Protein AF-A0A967KGU1-F1 (afdb_monomer_lite)

pLDDT: mean 85.43, std 9.26, range [49.72, 93.81]

Radius of gyration: 13.58 Å; chains: 1; bounding box: 34×28×35 Å

Foldseek 3Di:
DDQDQPCPLPHGCVQAPCSHEDPDQAAADPNQTLVHGFDQDPNRYTPNRQLVVLVVPDPDLVSSLVSLLVSLVVCCVVVVDPPSSSVSSSCNSNVD

Structure (mmCIF, N/CA/C/O backbone):
data_AF-A0A967KGU1-F1
#
_entry.id   AF-A0A967KGU1-F1
#
loop_
_atom_site.group_PDB
_atom_site.id
_atom_site.type_symbol
_atom_site.label_atom_id
_atom_site.label_alt_id
_atom_site.label_comp_id
_atom_site.label_asym_id
_atom_site.label_entity_id
_atom_site.label_seq_id
_atom_site.pdbx_PDB_ins_code
_atom_site.Cartn_x
_atom_site.Cartn_y
_atom_site.Cartn_z
_atom_site.occupancy
_atom_site.B_iso_or_equiv
_atom_site.auth_seq_id
_atom_site.auth_comp_id
_atom_site.auth_asym_id
_atom_site.auth_atom_id
_atom_site.pdbx_PDB_model_num
ATOM 1 N N . MET A 1 1 ? 21.395 0.344 -22.967 1.00 49.72 1 MET A N 1
ATOM 2 C CA . MET A 1 1 ? 20.220 -0.072 -22.188 1.00 49.72 1 MET A CA 1
ATOM 3 C C . MET A 1 1 ? 20.713 -1.129 -21.226 1.00 49.72 1 MET A C 1
ATOM 5 O O . MET A 1 1 ? 21.090 -2.203 -21.677 1.00 49.72 1 MET A O 1
ATOM 9 N N . THR A 1 2 ? 20.917 -0.770 -19.967 1.00 55.38 2 THR A N 1
ATOM 10 C CA . THR A 1 2 ? 21.368 -1.709 -18.936 1.00 55.38 2 THR A CA 1
ATOM 11 C C . THR A 1 2 ? 20.149 -2.494 -18.472 1.00 55.38 2 THR A C 1
ATOM 13 O O . THR A 1 2 ? 19.154 -1.889 -18.098 1.00 55.38 2 THR A O 1
ATOM 16 N N . MET A 1 3 ? 20.211 -3.824 -18.562 1.00 65.25 3 MET A N 1
ATOM 17 C CA . MET A 1 3 ? 19.274 -4.726 -17.886 1.00 65.25 3 MET A CA 1
ATOM 18 C C . MET A 1 3 ? 19.645 -4.711 -16.404 1.00 65.25 3 MET A C 1
ATOM 20 O O . MET A 1 3 ? 20.425 -5.545 -15.947 1.00 65.25 3 MET A O 1
ATOM 24 N N . GLN A 1 4 ? 19.231 -3.649 -15.724 1.00 76.94 4 GLN A N 1
ATOM 25 C CA . GLN A 1 4 ? 19.421 -3.462 -14.298 1.00 76.94 4 GLN A CA 1
ATOM 26 C C . GLN A 1 4 ? 18.075 -3.714 -13.626 1.00 76.94 4 GLN A C 1
ATOM 28 O O . GLN A 1 4 ? 17.043 -3.403 -14.206 1.00 76.94 4 GLN A O 1
ATOM 33 N N . ASP A 1 5 ? 18.133 -4.380 -12.488 1.00 72.94 5 ASP A N 1
ATOM 34 C CA . ASP A 1 5 ? 17.029 -4.670 -11.581 1.00 72.94 5 ASP A CA 1
ATOM 35 C C . ASP A 1 5 ? 17.528 -4.102 -10.246 1.00 72.94 5 ASP A C 1
ATOM 37 O O . ASP A 1 5 ? 18.462 -4.641 -9.633 1.00 72.94 5 ASP A O 1
ATOM 41 N N . THR A 1 6 ? 17.105 -2.873 -9.952 1.00 78.31 6 THR A N 1
ATOM 42 C CA . THR A 1 6 ? 17.702 -2.024 -8.914 1.00 78.31 6 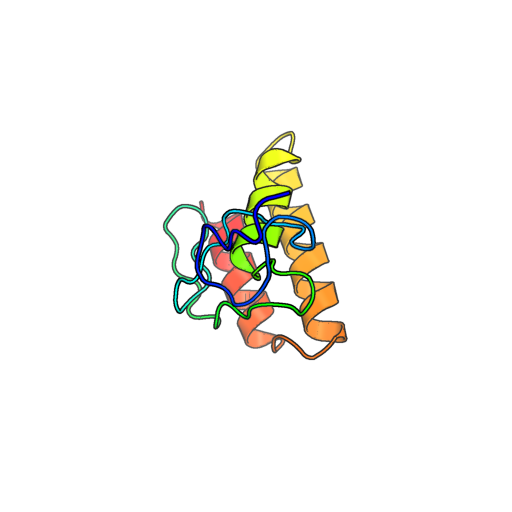THR A CA 1
ATOM 43 C C . THR A 1 6 ? 17.271 -2.441 -7.510 1.00 78.31 6 THR A C 1
ATOM 45 O O . THR A 1 6 ? 18.054 -2.280 -6.567 1.00 78.31 6 THR A O 1
ATOM 48 N N . ASP A 1 7 ? 16.081 -3.008 -7.362 1.00 73.38 7 ASP A N 1
ATOM 49 C CA . ASP A 1 7 ? 15.501 -3.439 -6.090 1.00 73.38 7 ASP A CA 1
ATOM 50 C C . ASP A 1 7 ? 15.431 -4.970 -5.926 1.00 73.38 7 ASP A C 1
ATOM 52 O O . ASP A 1 7 ? 15.166 -5.451 -4.821 1.00 73.38 7 ASP A O 1
ATOM 56 N N . CYS A 1 8 ? 15.818 -5.729 -6.958 1.00 77.69 8 CYS A N 1
ATOM 57 C CA . CYS A 1 8 ? 15.851 -7.191 -6.984 1.00 77.69 8 CYS A CA 1
ATOM 58 C C . CYS A 1 8 ? 14.469 -7.828 -6.784 1.00 77.69 8 CYS A C 1
ATOM 60 O O . CYS A 1 8 ? 14.360 -8.882 -6.141 1.00 77.69 8 CYS A O 1
ATOM 62 N N . ASP A 1 9 ? 13.427 -7.207 -7.331 1.00 71.12 9 ASP A N 1
ATOM 63 C CA . ASP A 1 9 ? 12.053 -7.705 -7.284 1.00 71.12 9 ASP A CA 1
ATOM 64 C C . ASP A 1 9 ? 11.766 -8.788 -8.354 1.00 71.12 9 ASP A C 1
ATOM 66 O O . ASP A 1 9 ? 10.807 -9.561 -8.244 1.00 71.12 9 ASP A O 1
ATOM 70 N N . GLY A 1 10 ? 12.661 -8.924 -9.340 1.00 73.31 10 GLY A N 1
ATOM 71 C CA . GLY A 1 10 ? 12.566 -9.877 -10.444 1.00 73.31 10 GLY A CA 1
ATOM 72 C C . GLY A 1 10 ? 12.095 -9.279 -11.773 1.00 73.31 10 GLY A C 1
ATOM 73 O O . GLY A 1 10 ? 11.953 -10.040 -12.740 1.00 73.31 10 GLY A O 1
ATOM 74 N N . TYR A 1 11 ? 11.897 -7.962 -11.845 1.00 73.75 11 TYR A N 1
ATOM 75 C CA . TYR A 1 11 ? 11.647 -7.187 -13.054 1.00 73.75 11 TYR A CA 1
ATOM 76 C C . TYR A 1 11 ? 12.850 -6.287 -13.363 1.00 73.75 11 TYR A C 1
ATOM 78 O O . TYR A 1 11 ? 13.590 -5.846 -12.496 1.00 73.75 11 TYR A O 1
ATOM 86 N N . PHE A 1 12 ? 13.120 -6.056 -14.648 1.00 76.75 12 PHE A N 1
ATOM 87 C CA . PHE A 1 12 ? 14.157 -5.093 -15.019 1.00 76.75 12 PHE A CA 1
ATOM 88 C C . PHE A 1 12 ? 13.579 -3.680 -14.946 1.00 76.75 12 PHE A C 1
ATOM 90 O O . PHE A 1 12 ? 12.486 -3.467 -15.458 1.00 76.75 12 PHE A O 1
ATOM 97 N N . ASP A 1 13 ? 14.371 -2.705 -14.493 1.00 73.94 13 ASP A N 1
ATOM 98 C CA . ASP 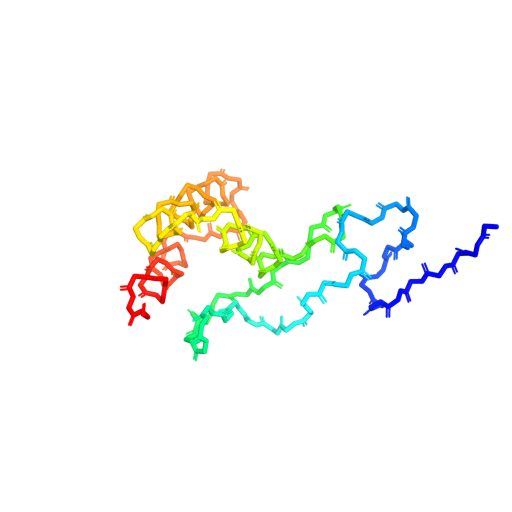A 1 13 ? 14.015 -1.280 -14.347 1.00 73.94 13 ASP A CA 1
ATOM 99 C C . ASP A 1 13 ? 13.363 -0.660 -15.604 1.00 73.94 13 ASP A C 1
ATOM 101 O O . ASP A 1 13 ? 12.740 0.395 -15.551 1.00 73.94 13 ASP A O 1
ATOM 105 N N . ILE A 1 14 ? 13.576 -1.258 -16.782 1.00 72.56 14 ILE A N 1
ATOM 106 C CA . ILE A 1 14 ? 13.026 -0.783 -18.060 1.00 72.56 14 ILE A CA 1
ATOM 107 C C . ILE A 1 14 ? 11.564 -1.191 -18.286 1.00 72.56 14 ILE A C 1
ATOM 109 O O . ILE A 1 14 ? 10.885 -0.550 -19.087 1.00 72.56 14 ILE A O 1
ATOM 113 N N . ASP A 1 15 ? 11.131 -2.263 -17.625 1.00 70.00 15 ASP A N 1
ATOM 114 C CA . ASP A 1 15 ? 9.804 -2.879 -17.708 1.00 70.00 15 ASP A CA 1
ATOM 115 C C . ASP A 1 15 ? 9.068 -2.809 -16.351 1.00 70.00 15 ASP A C 1
ATOM 117 O O . ASP A 1 15 ? 7.952 -3.312 -16.237 1.00 70.00 15 ASP A O 1
ATOM 121 N N . ASP A 1 16 ? 9.690 -2.189 -15.345 1.00 69.88 16 ASP A N 1
ATOM 122 C CA . ASP A 1 16 ? 9.185 -2.035 -13.985 1.00 69.88 16 ASP A CA 1
ATOM 123 C C . ASP A 1 16 ? 8.522 -0.659 -13.799 1.00 69.88 16 ASP A C 1
ATOM 125 O O . ASP A 1 16 ? 9.131 0.396 -14.017 1.00 69.88 16 ASP A O 1
ATOM 129 N N . GLU A 1 17 ? 7.244 -0.667 -13.415 1.00 76.56 17 GLU A N 1
ATOM 130 C CA . GLU A 1 17 ? 6.496 0.558 -13.123 1.00 76.56 17 GLU A CA 1
ATOM 131 C C . GLU A 1 17 ? 6.930 1.198 -11.790 1.00 76.56 17 GLU A C 1
ATOM 133 O O . GLU A 1 17 ? 6.766 2.408 -11.609 1.00 76.56 17 GLU A O 1
ATOM 138 N N . CYS A 1 18 ? 7.545 0.417 -10.898 1.00 79.44 18 CYS A N 1
ATOM 139 C CA . CYS A 1 18 ? 8.051 0.817 -9.594 1.00 79.44 18 CYS A CA 1
ATOM 140 C C . CYS A 1 18 ? 9.528 0.424 -9.414 1.00 79.44 18 CYS A C 1
ATOM 142 O O . CYS A 1 18 ? 9.845 -0.349 -8.525 1.00 79.44 18 CYS A O 1
ATOM 144 N N . ALA A 1 19 ? 10.437 1.081 -10.154 1.00 66.88 19 ALA A N 1
ATOM 145 C CA . ALA A 1 19 ? 11.900 0.846 -10.160 1.00 66.88 19 ALA A CA 1
ATOM 146 C C . ALA A 1 19 ? 12.623 0.767 -8.789 1.00 66.88 19 ALA A C 1
ATOM 148 O O . ALA A 1 19 ? 13.825 0.494 -8.734 1.00 66.88 19 ALA A O 1
ATOM 149 N N . VAL A 1 20 ? 11.941 1.134 -7.698 1.00 75.19 20 VAL A N 1
ATOM 150 C CA . VAL A 1 20 ? 12.343 0.853 -6.317 1.00 75.19 20 VAL A CA 1
ATOM 151 C C . VAL A 1 20 ? 11.087 0.536 -5.502 1.00 75.19 20 VAL A C 1
ATOM 153 O O . VAL A 1 20 ? 10.483 1.436 -4.912 1.00 75.19 20 VAL A O 1
ATOM 156 N N . SER A 1 21 ? 10.718 -0.733 -5.467 1.00 79.00 21 SER A N 1
ATOM 157 C CA . SER A 1 21 ? 9.580 -1.272 -4.737 1.00 79.00 21 SER A CA 1
ATOM 158 C C . SER A 1 21 ? 9.923 -1.634 -3.293 1.00 79.00 21 SER A C 1
ATOM 160 O O . SER A 1 21 ? 11.034 -2.057 -2.950 1.00 79.00 21 SER A O 1
ATOM 162 N N . ASP A 1 22 ? 8.945 -1.488 -2.403 1.00 80.12 22 ASP A N 1
ATOM 163 C CA . ASP A 1 22 ? 9.041 -1.994 -1.037 1.00 80.12 22 ASP A CA 1
ATOM 164 C C . ASP A 1 22 ? 8.807 -3.514 -1.016 1.00 80.12 22 ASP A C 1
ATOM 166 O O . ASP A 1 22 ? 7.686 -3.995 -1.152 1.00 80.12 22 ASP A O 1
ATOM 170 N N . LEU A 1 23 ? 9.870 -4.291 -0.796 1.00 81.06 23 LEU A N 1
ATOM 171 C CA . LEU A 1 23 ? 9.813 -5.756 -0.668 1.00 81.06 23 LEU A CA 1
ATOM 172 C C . LEU A 1 2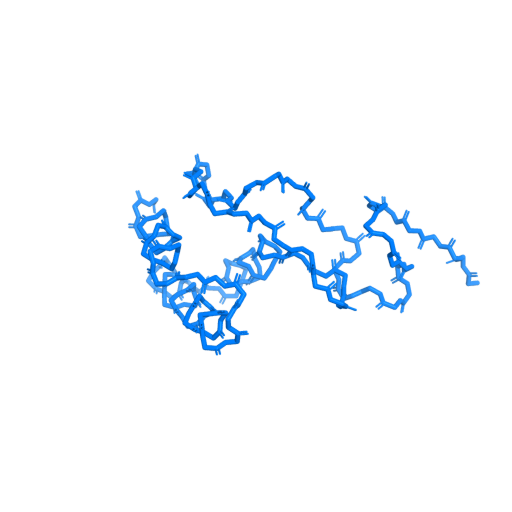3 ? 9.642 -6.236 0.786 1.00 81.06 23 LEU A C 1
ATOM 174 O O . LEU A 1 23 ? 9.940 -7.388 1.120 1.00 81.06 23 LEU A O 1
ATOM 178 N N . GLY A 1 24 ? 9.192 -5.354 1.682 1.00 84.75 24 GLY A N 1
ATOM 179 C CA . GLY A 1 24 ? 8.843 -5.692 3.056 1.00 84.75 24 GLY A CA 1
ATOM 180 C C . GLY A 1 24 ? 7.813 -6.822 3.128 1.00 84.75 24 GLY A C 1
ATOM 181 O O . GLY A 1 24 ? 6.991 -7.000 2.239 1.00 84.75 24 GLY A O 1
ATOM 182 N N . ALA A 1 25 ? 7.833 -7.610 4.206 1.00 88.44 25 ALA A N 1
ATOM 183 C CA . ALA A 1 25 ? 6.936 -8.764 4.336 1.00 88.44 25 ALA A CA 1
ATOM 184 C C . ALA A 1 25 ? 5.457 -8.370 4.512 1.00 88.44 25 ALA A C 1
ATOM 186 O O . ALA A 1 25 ? 4.559 -9.121 4.122 1.00 88.44 25 ALA A O 1
ATOM 187 N N . THR A 1 26 ? 5.200 -7.212 5.123 1.00 93.19 26 THR A N 1
ATOM 188 C CA . THR A 1 26 ? 3.857 -6.706 5.413 1.00 93.19 26 THR A CA 1
ATOM 189 C C . THR A 1 26 ? 3.700 -5.256 4.983 1.00 93.19 26 THR A C 1
ATOM 191 O O . THR A 1 26 ? 4.669 -4.512 4.862 1.00 93.19 26 THR A O 1
ATOM 194 N N . VAL A 1 27 ? 2.452 -4.859 4.749 1.00 92.12 27 VAL A N 1
ATOM 195 C CA . VAL A 1 27 ? 2.088 -3.495 4.372 1.00 92.12 27 VAL A CA 1
ATOM 196 C C . VAL A 1 27 ? 2.155 -2.591 5.602 1.00 92.12 27 VAL A C 1
ATOM 198 O O . VAL A 1 27 ? 1.360 -2.744 6.540 1.00 92.12 27 VAL A O 1
ATOM 201 N N . VAL A 1 28 ? 3.072 -1.623 5.573 1.00 91.56 28 VAL A N 1
ATOM 202 C CA . VAL A 1 28 ? 3.277 -0.631 6.635 1.00 91.56 28 VAL A CA 1
ATOM 203 C C . VAL A 1 28 ? 2.883 0.757 6.133 1.00 91.56 28 VAL A C 1
ATOM 205 O O . VAL A 1 28 ? 3.431 1.259 5.160 1.00 91.56 28 VAL A O 1
ATOM 208 N N . ILE A 1 29 ? 1.952 1.415 6.826 1.00 89.62 29 ILE A N 1
ATOM 209 C CA . ILE A 1 29 ? 1.425 2.734 6.449 1.00 89.62 29 ILE A CA 1
ATOM 210 C C . ILE A 1 29 ? 1.759 3.739 7.545 1.00 89.62 29 ILE A C 1
ATOM 212 O O . ILE A 1 29 ? 1.265 3.621 8.664 1.00 89.62 29 ILE A O 1
ATOM 216 N N . GLY A 1 30 ? 2.615 4.722 7.249 1.00 83.44 30 GLY A N 1
ATOM 217 C CA . GLY A 1 30 ? 2.993 5.760 8.220 1.00 83.44 30 GLY A CA 1
ATOM 218 C C . GLY A 1 30 ? 3.632 5.215 9.508 1.00 83.44 30 GLY A C 1
ATOM 219 O O . GLY A 1 30 ? 3.586 5.865 10.543 1.00 83.44 30 GLY A O 1
ATOM 220 N N . GLY A 1 31 ? 4.198 4.004 9.475 1.00 86.00 31 GLY A N 1
ATOM 221 C CA . GLY A 1 31 ? 4.717 3.306 10.660 1.00 86.00 31 GLY A CA 1
ATOM 222 C C . GLY A 1 31 ? 3.703 2.408 11.385 1.00 86.00 31 GLY A C 1
ATOM 223 O O . GLY A 1 31 ? 4.065 1.771 12.371 1.00 86.00 31 GLY A O 1
ATOM 224 N N . CYS A 1 32 ? 2.461 2.312 10.901 1.00 91.25 32 CYS A N 1
ATOM 225 C CA . CYS A 1 32 ? 1.490 1.306 11.333 1.00 91.25 32 CYS A CA 1
ATOM 226 C C . CYS A 1 32 ? 1.623 0.049 10.469 1.00 91.25 32 CYS A C 1
ATOM 228 O O . CYS A 1 32 ? 1.352 0.096 9.270 1.00 91.25 32 CYS A O 1
ATOM 230 N N . ASP A 1 33 ? 2.036 -1.066 11.069 1.00 92.56 33 ASP A N 1
ATOM 231 C CA . ASP A 1 33 ? 2.039 -2.373 10.410 1.00 92.56 33 ASP A CA 1
ATOM 232 C C . ASP A 1 33 ? 0.621 -2.955 10.403 1.00 92.56 33 ASP A C 1
ATOM 234 O O . ASP A 1 33 ? 0.040 -3.237 11.454 1.00 92.56 33 ASP A O 1
ATOM 238 N N . SER A 1 34 ? 0.057 -3.121 9.208 1.00 91.38 34 SER A N 1
ATOM 239 C CA . SER A 1 34 ? -1.290 -3.670 9.031 1.00 91.38 34 SER A CA 1
ATOM 240 C C . SER A 1 34 ? -1.348 -5.194 9.198 1.00 91.38 34 SER A C 1
ATOM 242 O O . SER A 1 34 ? -2.439 -5.757 9.306 1.00 91.38 34 SER A O 1
ATOM 244 N N . GLY A 1 35 ? -0.198 -5.881 9.182 1.00 92.00 35 GLY A N 1
ATOM 245 C CA . GLY A 1 35 ? -0.107 -7.342 9.164 1.00 92.00 35 GLY A CA 1
ATOM 246 C C . GLY A 1 35 ? -0.589 -7.988 7.858 1.00 92.00 35 GLY A C 1
ATOM 247 O O . GLY A 1 35 ? -0.673 -9.215 7.772 1.00 92.00 35 GLY A O 1
ATOM 248 N N . VAL A 1 36 ? -0.928 -7.190 6.840 1.00 93.69 36 VAL A N 1
ATOM 249 C CA . VAL A 1 36 ? -1.323 -7.687 5.519 1.00 93.69 36 VAL A CA 1
ATOM 250 C C . VAL A 1 36 ? -0.069 -8.015 4.712 1.00 93.69 36 VAL A C 1
ATOM 252 O O . VAL A 1 36 ? 0.818 -7.167 4.663 1.00 93.69 36 VAL A O 1
ATOM 255 N N . PRO A 1 37 ? 0.029 -9.195 4.070 1.00 93.31 37 PRO A N 1
ATOM 256 C CA . PRO A 1 37 ? 1.160 -9.524 3.210 1.00 93.31 37 PRO A CA 1
ATOM 257 C C . PRO A 1 37 ? 1.319 -8.495 2.093 1.00 93.31 37 PRO A C 1
ATOM 259 O O . PRO A 1 37 ? 0.364 -8.235 1.359 1.00 93.31 37 PRO A O 1
ATOM 262 N N . ASN A 1 38 ? 2.518 -7.937 1.954 1.00 91.06 38 ASN A N 1
ATOM 263 C CA . ASN A 1 38 ? 2.816 -7.017 0.867 1.00 91.06 38 ASN A CA 1
ATOM 264 C C . ASN A 1 38 ? 3.130 -7.823 -0.400 1.00 91.06 38 ASN A C 1
ATOM 266 O O . ASN A 1 38 ? 4.204 -8.400 -0.542 1.00 91.06 38 ASN A O 1
ATOM 270 N N . SER A 1 39 ? 2.138 -7.955 -1.276 1.00 88.69 39 SER A N 1
ATOM 271 C CA . SER A 1 39 ? 2.262 -8.786 -2.475 1.00 88.69 39 SER A CA 1
ATOM 272 C C . SER A 1 39 ? 2.881 -7.984 -3.613 1.00 88.69 39 SER A C 1
ATOM 274 O O . SER A 1 39 ? 2.426 -6.876 -3.884 1.00 88.69 39 SER A O 1
ATOM 276 N N . LEU A 1 40 ? 3.875 -8.568 -4.282 1.00 86.94 40 LEU A N 1
ATOM 277 C CA . LEU A 1 40 ? 4.455 -8.040 -5.514 1.00 86.94 40 LEU A CA 1
ATOM 278 C C . LEU A 1 40 ? 3.561 -8.400 -6.706 1.00 86.94 40 LEU A C 1
ATOM 280 O O . LEU A 1 40 ? 3.143 -9.555 -6.853 1.00 86.94 40 LEU A O 1
ATOM 284 N N . PHE A 1 41 ? 3.255 -7.420 -7.547 1.00 84.62 41 PHE A N 1
ATOM 285 C CA . PHE A 1 41 ? 2.443 -7.598 -8.743 1.00 84.62 41 PHE A CA 1
ATOM 286 C C . PHE A 1 41 ? 3.300 -7.901 -9.970 1.00 84.62 41 PHE A C 1
ATOM 288 O O . PHE A 1 41 ? 4.517 -7.758 -9.977 1.00 84.62 41 PHE A O 1
ATOM 295 N N . ALA A 1 42 ? 2.637 -8.310 -11.053 1.00 78.44 42 ALA A N 1
ATOM 296 C CA . ALA A 1 42 ? 3.309 -8.564 -12.325 1.00 78.44 42 ALA A CA 1
ATOM 297 C C . ALA A 1 42 ? 3.835 -7.293 -13.023 1.00 78.44 42 ALA A C 1
ATOM 299 O O . ALA A 1 42 ? 4.441 -7.391 -14.085 1.00 78.44 42 ALA A O 1
ATOM 300 N N . THR A 1 43 ? 3.546 -6.120 -12.458 1.00 76.31 43 THR A N 1
ATOM 301 C CA . THR A 1 43 ? 4.004 -4.803 -12.918 1.00 76.31 43 THR A CA 1
ATOM 302 C C . THR A 1 43 ? 5.303 -4.354 -12.243 1.00 76.31 43 THR A C 1
ATOM 304 O O . THR A 1 43 ? 5.778 -3.270 -12.558 1.00 76.31 43 THR A O 1
ATOM 307 N N . GLY A 1 44 ? 5.829 -5.145 -11.300 1.00 79.00 44 GLY A N 1
ATOM 308 C CA . GLY A 1 44 ? 6.981 -4.801 -10.457 1.00 79.00 44 GLY A CA 1
ATOM 309 C C . GLY A 1 44 ? 6.616 -4.028 -9.185 1.00 79.00 44 GLY A C 1
ATOM 310 O O . GLY A 1 44 ? 7.296 -4.111 -8.180 1.00 79.00 44 GLY A O 1
ATOM 311 N N . CYS A 1 45 ? 5.445 -3.392 -9.121 1.00 86.62 45 CYS A N 1
ATOM 312 C CA . CYS A 1 45 ? 5.001 -2.718 -7.896 1.00 86.62 45 CYS A CA 1
ATOM 313 C C . CYS A 1 45 ? 4.516 -3.691 -6.809 1.00 86.62 45 CYS A C 1
ATOM 315 O O . CYS A 1 45 ? 3.873 -4.703 -7.102 1.00 86.62 45 CYS A O 1
ATOM 317 N N . SER A 1 46 ? 4.704 -3.339 -5.536 1.00 90.69 46 SER A N 1
ATOM 318 C CA . SER A 1 46 ? 4.052 -3.989 -4.392 1.00 90.69 46 SER A CA 1
ATOM 319 C C . SER A 1 46 ? 2.788 -3.245 -3.929 1.00 90.69 46 SER A C 1
ATOM 321 O O . SER A 1 46 ? 2.492 -2.128 -4.361 1.00 90.69 46 SER A O 1
ATOM 323 N N . ILE A 1 47 ? 2.018 -3.836 -3.007 1.00 90.25 47 ILE A N 1
ATOM 324 C CA . ILE A 1 47 ? 0.868 -3.156 -2.378 1.00 90.25 47 ILE A CA 1
ATOM 325 C C . ILE A 1 47 ? 1.320 -1.880 -1.651 1.00 90.25 47 ILE A C 1
ATOM 327 O O . ILE A 1 47 ? 0.626 -0.862 -1.716 1.00 90.25 47 ILE A O 1
ATOM 331 N N . SER A 1 48 ? 2.464 -1.920 -0.967 1.00 90.44 48 SER A N 1
ATOM 332 C CA . SER A 1 48 ? 3.038 -0.755 -0.287 1.00 90.44 48 SER A CA 1
ATOM 333 C C . SER A 1 48 ? 3.359 0.377 -1.265 1.00 90.44 48 SER A C 1
ATOM 335 O O . SER A 1 48 ? 3.092 1.535 -0.941 1.00 90.44 48 SER A O 1
ATOM 337 N N . ASP A 1 49 ? 3.831 0.065 -2.473 1.00 89.25 49 ASP A N 1
ATOM 338 C CA . ASP A 1 49 ? 4.160 1.080 -3.486 1.00 89.25 49 ASP A CA 1
ATOM 339 C C . ASP A 1 49 ? 2.904 1.759 -4.024 1.00 89.25 49 ASP A C 1
ATOM 341 O O . ASP A 1 49 ? 2.822 2.989 -4.064 1.00 89.25 49 ASP A O 1
ATOM 345 N N . LEU A 1 50 ? 1.866 0.972 -4.319 1.00 90.00 50 LEU A N 1
ATOM 346 C CA . LEU A 1 50 ? 0.568 1.508 -4.732 1.00 90.00 50 LEU A CA 1
ATOM 347 C C . LEU A 1 50 ? -0.037 2.418 -3.648 1.00 90.00 50 LEU A C 1
ATOM 349 O O . LEU A 1 50 ? -0.636 3.452 -3.949 1.00 90.00 50 LEU A O 1
ATOM 353 N N . LEU A 1 51 ? 0.135 2.075 -2.367 1.00 89.19 51 LEU A N 1
ATOM 354 C CA . LEU A 1 51 ? -0.307 2.914 -1.248 1.00 89.19 51 LEU A CA 1
ATOM 355 C C . LEU A 1 51 ? 0.545 4.181 -1.091 1.00 89.19 51 LEU A C 1
ATOM 357 O O .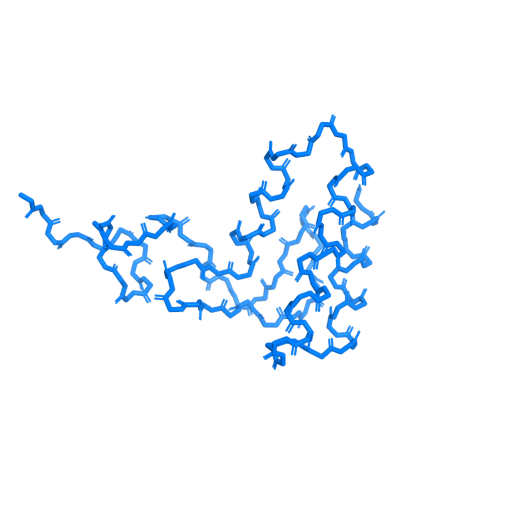 LEU A 1 51 ? 0.001 5.248 -0.789 1.00 89.19 51 LEU A O 1
ATOM 361 N N . ALA A 1 52 ? 1.858 4.087 -1.303 1.00 87.75 52 ALA A N 1
ATOM 362 C CA . ALA A 1 52 ? 2.761 5.232 -1.289 1.00 87.75 52 ALA A CA 1
ATOM 363 C C . ALA A 1 52 ? 2.424 6.223 -2.415 1.00 87.75 52 ALA A C 1
ATOM 365 O O . ALA A 1 52 ? 2.434 7.436 -2.191 1.00 87.75 52 ALA A O 1
ATOM 366 N N . GLU A 1 53 ? 2.020 5.730 -3.587 1.00 88.31 53 GLU A N 1
ATOM 367 C CA . GLU A 1 53 ? 1.507 6.566 -4.672 1.00 88.31 53 GLU A CA 1
ATOM 368 C C . GLU A 1 53 ? 0.234 7.318 -4.246 1.00 88.31 53 GLU A C 1
ATOM 370 O O . GLU A 1 53 ? 0.133 8.534 -4.441 1.00 88.31 53 GLU A O 1
ATOM 375 N N . GLN A 1 54 ? -0.709 6.645 -3.570 1.00 89.38 54 GLN A N 1
ATOM 376 C CA . GLN A 1 54 ? -1.897 7.318 -3.022 1.00 89.38 54 GLN A CA 1
ATOM 377 C C . GLN A 1 54 ? -1.523 8.417 -2.020 1.00 89.38 54 GLN A C 1
ATOM 379 O O . GLN A 1 54 ? -2.170 9.467 -1.991 1.00 89.38 54 GLN A O 1
ATOM 384 N N . ALA A 1 55 ? -0.480 8.213 -1.210 1.00 86.06 55 ALA A N 1
ATOM 385 C CA . ALA A 1 55 ? 0.025 9.235 -0.296 1.00 86.06 55 ALA A CA 1
ATOM 386 C C . ALA A 1 55 ? 0.636 10.432 -1.042 1.00 86.06 55 ALA A C 1
ATOM 388 O O . ALA A 1 55 ? 0.392 11.574 -0.654 1.00 86.06 55 ALA A O 1
ATOM 389 N N . ALA A 1 56 ? 1.373 10.191 -2.130 1.00 86.25 56 ALA A N 1
ATOM 390 C CA . ALA A 1 56 ?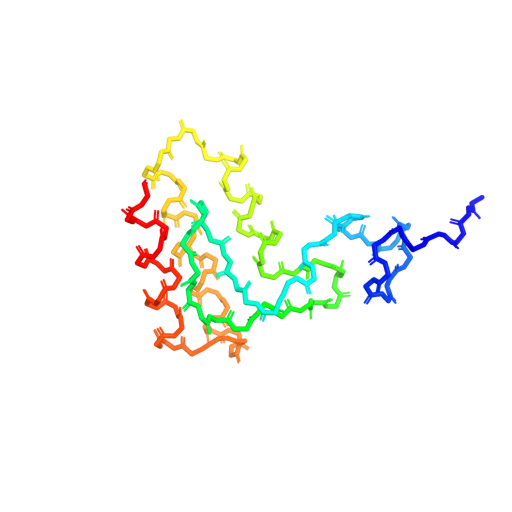 1.979 11.243 -2.944 1.00 86.25 56 ALA A CA 1
ATOM 391 C C . ALA A 1 56 ? 0.938 12.088 -3.705 1.00 86.25 56 ALA A C 1
ATOM 393 O O . ALA A 1 56 ? 1.111 13.299 -3.856 1.00 86.25 56 ALA A O 1
ATOM 394 N N . LEU A 1 57 ? -0.155 11.468 -4.161 1.00 86.06 57 LEU A N 1
ATOM 395 C CA . LEU A 1 57 ? -1.245 12.138 -4.884 1.00 86.06 57 LEU A CA 1
ATOM 396 C C . LEU A 1 57 ? -2.249 12.846 -3.959 1.00 86.06 57 LEU A C 1
ATOM 398 O O . LEU A 1 57 ? -3.021 13.707 -4.398 1.00 86.06 57 LEU A O 1
ATOM 402 N N . ALA A 1 58 ? -2.277 12.491 -2.677 1.00 89.38 58 ALA A N 1
ATOM 403 C CA . ALA A 1 58 ? -3.247 13.020 -1.737 1.00 89.38 58 ALA A CA 1
ATOM 404 C C . ALA A 1 58 ? -2.952 14.473 -1.333 1.00 89.38 58 ALA A C 1
ATOM 406 O O . ALA A 1 58 ? -1.951 14.792 -0.702 1.00 89.38 58 ALA A O 1
ATOM 407 N N . ALA A 1 59 ? -3.912 15.365 -1.587 1.00 90.00 59 ALA A N 1
ATOM 408 C CA . ALA A 1 59 ? -3.824 16.764 -1.153 1.00 90.00 59 ALA A CA 1
ATOM 409 C C . ALA A 1 59 ? -3.953 16.956 0.374 1.00 90.00 59 ALA A C 1
ATOM 411 O O . ALA A 1 59 ? -3.639 18.022 0.900 1.00 90.00 59 ALA A O 1
ATOM 412 N N . ASN A 1 60 ? -4.506 15.968 1.080 1.00 90.00 60 ASN A N 1
ATOM 413 C CA . ASN A 1 60 ? -4.683 15.959 2.529 1.00 90.00 60 ASN A CA 1
ATOM 414 C C . ASN A 1 60 ? -4.920 14.524 3.022 1.00 90.00 60 ASN A C 1
ATOM 416 O O . ASN A 1 60 ? -5.208 13.626 2.230 1.00 90.00 60 ASN A O 1
ATOM 420 N N . HIS A 1 61 ? -4.869 14.333 4.340 1.00 88.38 61 HIS A N 1
ATOM 421 C CA . HIS A 1 61 ? -5.070 13.031 4.976 1.00 88.38 61 HIS A CA 1
ATOM 422 C C . HIS A 1 61 ? -6.403 12.360 4.586 1.00 88.38 61 HIS A C 1
ATOM 424 O O . HIS A 1 61 ? -6.435 11.170 4.297 1.00 88.38 61 HIS A O 1
ATOM 430 N N . GLY A 1 62 ? -7.506 13.109 4.483 1.00 89.56 62 GLY A N 1
ATOM 431 C CA . GLY A 1 62 ? -8.795 12.541 4.071 1.00 89.56 62 GLY A CA 1
ATOM 432 C C . GLY A 1 62 ? -8.791 12.011 2.631 1.00 89.56 62 GLY A C 1
ATOM 433 O O . GLY A 1 62 ? -9.364 10.957 2.358 1.00 89.56 62 GLY A O 1
ATOM 434 N N . SER A 1 63 ? -8.115 12.711 1.715 1.00 90.69 63 SER A N 1
ATOM 435 C CA . SER A 1 63 ? -7.906 12.237 0.342 1.00 90.69 63 SER A CA 1
ATOM 436 C C . SER A 1 63 ? -7.043 10.979 0.304 1.00 90.69 63 SER A C 1
ATOM 438 O O . SER A 1 63 ? -7.366 10.064 -0.448 1.00 90.69 63 SER A O 1
ATOM 440 N N . PHE A 1 64 ? -6.006 10.910 1.143 1.00 91.56 64 PHE A N 1
ATOM 441 C CA . PHE A 1 64 ? -5.164 9.724 1.286 1.00 91.56 64 PHE A CA 1
ATOM 442 C C . PHE A 1 64 ? -5.984 8.519 1.751 1.00 91.56 64 PHE A C 1
ATOM 444 O O . PHE A 1 64 ? -6.056 7.520 1.045 1.00 91.56 64 PHE A O 1
ATOM 451 N N . VAL A 1 65 ? -6.698 8.642 2.873 1.00 92.00 65 VAL A N 1
ATOM 452 C CA . VAL A 1 65 ? -7.534 7.563 3.428 1.00 92.00 65 VAL A CA 1
ATOM 453 C C . VAL A 1 65 ? -8.590 7.090 2.429 1.00 92.00 65 VAL A C 1
ATOM 455 O O . VAL A 1 65 ? -8.908 5.903 2.370 1.00 92.00 65 VAL A O 1
ATOM 458 N N . ARG A 1 66 ? -9.138 8.003 1.619 1.00 92.56 66 ARG A N 1
ATOM 459 C CA . ARG A 1 66 ? -10.073 7.649 0.547 1.00 92.56 66 ARG A CA 1
ATOM 460 C C . ARG A 1 66 ? -9.388 6.899 -0.596 1.00 92.56 66 ARG A C 1
ATOM 462 O O . ARG A 1 66 ? -9.973 5.945 -1.096 1.00 92.56 66 ARG A O 1
ATOM 469 N N . GLY A 1 67 ? -8.198 7.326 -1.015 1.00 92.38 67 GLY A N 1
ATOM 470 C CA . GLY A 1 67 ? -7.401 6.624 -2.025 1.00 92.38 67 GLY A CA 1
ATOM 471 C C . GLY A 1 67 ? -7.057 5.205 -1.579 1.00 92.38 67 GLY A C 1
ATOM 472 O O . GLY A 1 67 ? -7.321 4.252 -2.306 1.00 92.38 67 GLY A O 1
ATOM 473 N N . VAL A 1 68 ? -6.597 5.052 -0.333 1.00 92.62 68 VAL A N 1
ATOM 474 C CA . VAL A 1 68 ? -6.337 3.744 0.286 1.00 92.62 68 VAL A CA 1
ATOM 475 C C . VAL A 1 68 ? -7.592 2.870 0.313 1.00 92.62 68 VAL A C 1
ATOM 477 O O . VAL A 1 68 ? -7.512 1.686 -0.011 1.00 92.62 68 VAL A O 1
ATOM 480 N N . ALA A 1 69 ? -8.757 3.438 0.641 1.00 92.56 69 ALA A N 1
ATOM 481 C CA . ALA A 1 69 ? -10.020 2.697 0.654 1.00 92.56 69 ALA A CA 1
ATOM 482 C C . ALA A 1 69 ? -10.380 2.145 -0.729 1.00 92.56 69 ALA A C 1
ATOM 484 O O . ALA A 1 69 ? -10.772 0.990 -0.852 1.00 92.56 69 ALA A O 1
ATOM 485 N N . HIS A 1 70 ? -10.242 2.969 -1.771 1.00 93.50 70 HIS A N 1
ATOM 486 C CA . HIS A 1 70 ? -10.528 2.545 -3.143 1.00 93.50 70 HIS A CA 1
ATOM 487 C C . HIS A 1 70 ? -9.560 1.458 -3.595 1.00 93.50 70 HIS A C 1
ATOM 489 O O . HIS A 1 70 ? -10.003 0.393 -4.006 1.00 93.50 70 HIS A O 1
ATOM 495 N N . LEU A 1 71 ? -8.256 1.675 -3.413 1.00 92.31 71 LEU A N 1
ATOM 496 C CA . LEU A 1 71 ? -7.238 0.694 -3.781 1.00 92.31 71 LEU A CA 1
ATOM 497 C C . LEU A 1 71 ? -7.453 -0.643 -3.061 1.00 92.31 71 LEU A C 1
ATOM 499 O O . LEU A 1 71 ? -7.445 -1.703 -3.678 1.00 92.31 71 LEU A O 1
ATOM 503 N N . SER A 1 72 ? -7.668 -0.617 -1.746 1.00 91.38 72 SER A N 1
ATOM 504 C CA . SER A 1 72 ? -7.876 -1.845 -0.978 1.00 91.38 72 SER A CA 1
ATOM 505 C C . SER A 1 72 ? -9.201 -2.538 -1.326 1.00 91.38 72 SER A C 1
ATOM 507 O O . SER A 1 72 ? -9.278 -3.768 -1.254 1.00 91.38 72 SER A O 1
ATOM 509 N N . ASN A 1 73 ? -10.238 -1.796 -1.729 1.00 93.38 73 ASN A N 1
ATOM 510 C CA . ASN A 1 73 ? -11.464 -2.382 -2.268 1.00 93.38 73 ASN A CA 1
ATOM 511 C C . ASN A 1 73 ? -11.184 -3.112 -3.587 1.00 93.38 73 ASN A C 1
ATOM 513 O O . ASN A 1 73 ? -11.530 -4.285 -3.709 1.00 93.38 73 ASN A O 1
ATOM 517 N N . ASP A 1 74 ? -10.480 -2.470 -4.519 1.00 92.50 74 ASP A N 1
ATOM 518 C CA . ASP A 1 74 ? -10.120 -3.063 -5.812 1.00 92.50 74 ASP A CA 1
ATOM 519 C C . ASP A 1 74 ? -9.271 -4.333 -5.625 1.00 92.50 74 ASP A C 1
ATOM 521 O O . ASP A 1 74 ? -9.523 -5.362 -6.254 1.00 92.50 74 ASP A O 1
ATOM 525 N N . LEU A 1 75 ? -8.323 -4.319 -4.681 1.00 91.25 75 LEU A N 1
ATOM 526 C CA . LEU A 1 75 ? -7.528 -5.498 -4.315 1.00 91.25 75 LEU A CA 1
ATOM 527 C C . LEU A 1 75 ? -8.371 -6.616 -3.689 1.00 91.25 75 LEU A C 1
ATOM 529 O O . LEU A 1 75 ? -8.061 -7.798 -3.859 1.00 91.25 75 LEU A O 1
ATOM 533 N N . THR A 1 76 ? -9.433 -6.263 -2.966 1.00 93.81 76 THR A N 1
ATOM 534 C CA . THR A 1 76 ? -10.371 -7.243 -2.407 1.00 93.81 76 THR A CA 1
ATOM 535 C C . THR A 1 76 ? -11.219 -7.872 -3.509 1.00 93.81 76 THR A C 1
ATOM 537 O O . THR A 1 76 ? -11.399 -9.089 -3.530 1.00 93.81 76 THR A O 1
ATOM 540 N N . GLU A 1 77 ? -11.703 -7.067 -4.457 1.00 92.12 77 GLU A N 1
ATOM 541 C CA . GLU A 1 77 ? -12.467 -7.533 -5.619 1.00 92.12 77 GLU A CA 1
ATOM 542 C C . GLU A 1 77 ? -11.621 -8.412 -6.550 1.00 92.12 77 GLU A C 1
ATOM 544 O O . GLU A 1 77 ? -12.105 -9.425 -7.057 1.00 92.12 77 GLU A O 1
ATOM 549 N N . ALA A 1 78 ? -10.337 -8.082 -6.708 1.00 88.75 78 ALA A N 1
ATOM 550 C CA . ALA A 1 78 ? -9.360 -8.896 -7.426 1.00 88.75 78 ALA A CA 1
ATOM 551 C C . ALA A 1 78 ? -8.956 -10.180 -6.670 1.00 88.75 78 ALA A C 1
ATOM 553 O O . ALA A 1 78 ? -8.265 -11.031 -7.230 1.00 88.75 78 ALA A O 1
ATOM 554 N N . GLY A 1 79 ? -9.372 -10.339 -5.408 1.00 90.50 79 GLY A N 1
ATOM 555 C CA . GLY A 1 79 ? -9.041 -11.494 -4.570 1.00 90.50 79 GLY A CA 1
ATOM 556 C C . GLY A 1 79 ? -7.590 -11.529 -4.082 1.00 90.50 79 GLY A C 1
ATOM 557 O O . GLY A 1 79 ? -7.135 -12.572 -3.615 1.00 90.50 79 GLY A O 1
ATOM 558 N N . VAL A 1 80 ? -6.867 -10.410 -4.184 1.00 91.44 80 VAL A N 1
ATOM 559 C CA . VAL A 1 80 ? -5.479 -10.267 -3.714 1.00 91.44 80 VAL A CA 1
ATOM 560 C C . VAL A 1 80 ? -5.443 -10.198 -2.191 1.00 91.44 80 VAL A C 1
ATOM 562 O O . VAL A 1 80 ? -4.596 -10.821 -1.553 1.00 91.44 80 VAL A O 1
ATOM 565 N N . ILE A 1 81 ? -6.395 -9.470 -1.604 1.00 93.31 81 ILE A N 1
ATOM 566 C CA . ILE A 1 81 ? -6.568 -9.373 -0.156 1.00 93.31 81 ILE A CA 1
ATOM 567 C C . ILE A 1 81 ? -7.985 -9.787 0.250 1.00 93.31 81 ILE A C 1
ATOM 569 O O . ILE A 1 81 ? -8.935 -9.751 -0.525 1.00 93.31 81 ILE A O 1
ATOM 573 N N . SER A 1 82 ? -8.138 -10.193 1.502 1.00 93.31 82 SER A N 1
ATOM 574 C CA . SER A 1 82 ? -9.427 -10.487 2.125 1.00 93.31 82 SER A CA 1
ATOM 575 C C . SER A 1 82 ? -10.070 -9.227 2.706 1.00 93.31 82 SER A C 1
ATOM 577 O O . SER A 1 82 ? -9.388 -8.266 3.061 1.00 93.31 82 SER A O 1
ATOM 579 N N . GLY A 1 83 ? -11.385 -9.264 2.940 1.00 91.31 83 GLY A N 1
ATOM 580 C CA . GLY A 1 83 ? -12.091 -8.154 3.595 1.00 91.31 83 GLY A CA 1
ATOM 581 C C . GLY A 1 83 ? -11.554 -7.805 4.995 1.00 91.31 83 GLY A C 1
ATOM 582 O O . GLY A 1 83 ? -11.605 -6.649 5.409 1.00 91.31 83 GLY A O 1
ATOM 583 N N . ALA A 1 84 ? -10.984 -8.779 5.718 1.00 92.38 84 ALA A N 1
ATOM 584 C CA . ALA A 1 84 ? -10.319 -8.525 6.998 1.00 92.38 84 ALA A CA 1
ATOM 585 C C . ALA A 1 84 ? -9.011 -7.734 6.818 1.00 92.38 84 ALA A C 1
ATOM 587 O O . ALA A 1 84 ? -8.744 -6.805 7.577 1.00 92.38 84 ALA A O 1
ATOM 588 N N . GLN A 1 85 ? -8.229 -8.070 5.789 1.00 93.50 85 GLN A N 1
ATOM 589 C CA . GLN A 1 85 ? -6.997 -7.362 5.432 1.00 93.50 85 GLN A CA 1
ATOM 590 C C . GLN A 1 85 ? -7.290 -5.942 4.930 1.00 93.50 85 GLN A C 1
ATOM 592 O O . GLN A 1 85 ? -6.624 -5.004 5.359 1.00 93.50 85 GLN A O 1
ATOM 597 N N . HIS A 1 86 ? -8.344 -5.759 4.127 1.00 92.50 86 HIS A N 1
ATOM 598 C CA . HIS A 1 86 ? -8.854 -4.432 3.764 1.00 92.50 86 HIS A CA 1
ATOM 599 C C . HIS A 1 86 ? -9.131 -3.578 5.010 1.00 92.50 86 HIS A C 1
ATOM 601 O O . HIS A 1 86 ? -8.661 -2.448 5.116 1.00 92.50 86 HIS A O 1
ATOM 607 N N . GLY A 1 87 ? -9.841 -4.136 5.998 1.00 92.50 87 GLY A N 1
ATOM 608 C CA . GLY A 1 87 ? -10.118 -3.437 7.254 1.00 92.50 87 GLY A CA 1
ATOM 609 C C . GLY A 1 87 ? -8.853 -3.044 8.027 1.00 92.50 87 GLY A C 1
ATOM 610 O O . GLY A 1 87 ? -8.794 -1.942 8.570 1.00 92.50 87 GLY A O 1
ATOM 611 N N . ALA A 1 88 ? -7.838 -3.911 8.054 1.00 93.81 88 ALA A N 1
ATOM 612 C CA . ALA A 1 88 ? -6.570 -3.640 8.732 1.00 93.81 88 ALA A CA 1
ATOM 613 C C . ALA A 1 88 ? -5.772 -2.510 8.059 1.00 93.81 88 ALA A C 1
ATOM 615 O O . ALA A 1 88 ? -5.319 -1.587 8.737 1.00 93.81 88 ALA A O 1
ATOM 616 N N . ILE A 1 89 ? -5.668 -2.537 6.726 1.00 92.25 89 ILE A N 1
ATOM 617 C CA . ILE A 1 89 ? -5.048 -1.467 5.929 1.00 92.25 89 ILE A CA 1
ATOM 618 C C . ILE A 1 89 ? -5.763 -0.137 6.177 1.00 92.25 89 ILE A C 1
ATOM 620 O O . ILE A 1 89 ? -5.127 0.867 6.503 1.00 92.25 89 ILE A O 1
ATOM 624 N N . GLN A 1 90 ? -7.096 -0.143 6.106 1.00 92.94 90 GLN A N 1
ATOM 625 C CA . GLN A 1 90 ? -7.901 1.058 6.292 1.00 92.94 90 GLN A CA 1
ATOM 626 C C . GLN A 1 90 ? -7.759 1.643 7.703 1.00 92.94 90 GLN A C 1
ATOM 628 O O . GLN A 1 90 ? -7.711 2.863 7.869 1.00 92.94 90 GLN A O 1
ATOM 633 N N . ALA A 1 91 ? -7.663 0.787 8.724 1.00 92.44 91 ALA A N 1
ATOM 634 C CA . ALA A 1 91 ? -7.439 1.213 10.100 1.00 92.44 91 ALA A CA 1
ATOM 635 C C . ALA A 1 91 ? -6.070 1.887 10.275 1.00 92.44 91 ALA A C 1
ATOM 637 O O . ALA A 1 91 ? -5.996 2.948 10.895 1.00 92.44 91 ALA A O 1
ATOM 638 N N . CYS A 1 92 ? -5.007 1.323 9.691 1.00 92.19 92 CYS A N 1
ATOM 639 C CA . CYS A 1 92 ? -3.681 1.943 9.717 1.00 92.19 92 CYS A CA 1
ATOM 640 C C . CYS A 1 92 ? -3.641 3.283 8.972 1.00 92.19 92 CYS A C 1
ATOM 642 O O . CYS A 1 92 ? -3.016 4.230 9.451 1.00 92.19 92 CYS A O 1
ATOM 644 N N . ALA A 1 93 ? -4.327 3.381 7.830 1.00 89.94 93 ALA A N 1
ATOM 645 C CA . ALA A 1 93 ? -4.377 4.608 7.042 1.00 89.94 93 ALA A CA 1
ATOM 646 C C . ALA A 1 93 ? -5.145 5.736 7.743 1.00 89.94 93 ALA A C 1
ATOM 648 O O . ALA A 1 93 ? -4.707 6.879 7.697 1.00 89.94 93 ALA A O 1
ATOM 649 N N . ALA A 1 94 ? -6.269 5.428 8.398 1.00 89.44 94 ALA A N 1
ATOM 650 C CA . ALA A 1 94 ? -7.090 6.427 9.088 1.00 89.44 94 ALA A CA 1
ATOM 651 C C . ALA A 1 94 ? -6.587 6.782 10.500 1.00 89.44 94 ALA A C 1
ATOM 653 O O . ALA A 1 94 ? -7.019 7.781 11.070 1.00 89.44 94 ALA A O 1
ATOM 654 N N 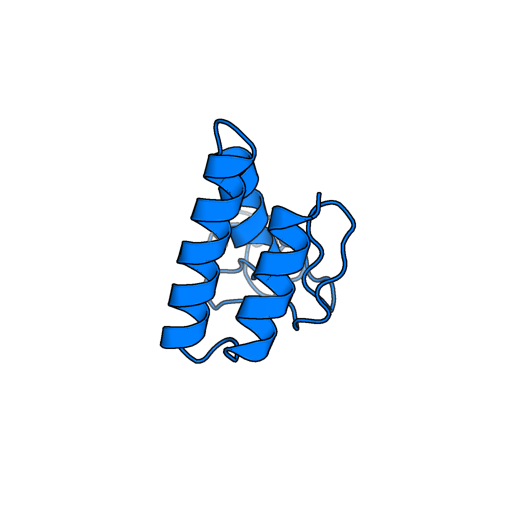. GLY A 1 95 ? -5.735 5.938 11.090 1.00 80.81 95 GLY A N 1
ATOM 655 C CA . GLY A 1 95 ? -5.229 6.091 12.455 1.00 80.81 95 GLY A CA 1
ATOM 656 C C . GLY A 1 95 ? -3.932 6.895 12.595 1.00 80.81 95 GLY A C 1
ATOM 657 O O . GLY A 1 95 ? -3.479 7.059 13.728 1.00 80.81 95 GLY A O 1
ATOM 658 N N . ASN A 1 96 ? -3.340 7.356 11.485 1.00 57.88 96 ASN A N 1
ATOM 659 C CA . ASN A 1 96 ? -2.081 8.116 11.446 1.00 57.88 96 ASN A CA 1
ATOM 660 C C . ASN A 1 96 ? -2.288 9.629 11.339 1.00 57.88 96 ASN A C 1
ATOM 662 O O . ASN A 1 96 ? -2.876 10.069 10.326 1.00 57.88 96 ASN A O 1
#

Sequence (96 aa):
MTMQDTDCDGYFDIDDECAVSDLGATVVIGGCDSGVPNSLFATGCSISDLLAEQAALAANHGSFVRGVAHLSNDLTEAGVISGAQHGAIQACAAGN

Secondary structure (DSSP, 8-state):
-----SS-SSS-TTT-TTSS----SEEEETTEEEEEE-PBPTTS-BHHHHHHHHHHH-SSHHHHHHHHHHHHHHHHHTTSS-HHHHHHHHHHHHT-